Protein AF-X0WVX9-F1 (afdb_monomer_lite)

Structure (mmCIF, N/CA/C/O backbone):
data_AF-X0WVX9-F1
#
_entry.id   AF-X0WVX9-F1
#
loop_
_atom_site.group_PDB
_atom_site.id
_atom_site.type_symbol
_atom_site.label_atom_id
_atom_site.label_alt_id
_atom_site.label_comp_id
_atom_site.label_asym_id
_atom_site.label_entity_id
_atom_site.label_seq_id
_atom_site.pdbx_PDB_ins_code
_atom_site.Cartn_x
_atom_site.Cartn_y
_atom_site.Cartn_z
_atom_site.occupancy
_atom_site.B_iso_or_equiv
_atom_site.auth_seq_id
_atom_site.auth_comp_id
_atom_site.auth_asym_id
_atom_site.auth_atom_id
_atom_site.pdbx_PDB_model_num
ATOM 1 N N . LEU A 1 1 ? -12.020 1.141 -7.873 1.00 82.25 1 LEU A N 1
ATOM 2 C CA . LEU A 1 1 ? -12.941 2.111 -7.230 1.00 82.25 1 LEU A CA 1
ATOM 3 C C . LEU A 1 1 ? -14.337 1.504 -7.029 1.00 82.25 1 LEU A C 1
ATOM 5 O O . LEU A 1 1 ? -15.325 2.086 -7.442 1.00 82.25 1 LEU A O 1
ATOM 9 N N . PHE A 1 2 ? -14.433 0.313 -6.434 1.00 93.00 2 PHE A N 1
ATOM 10 C CA . PHE A 1 2 ? -15.731 -0.346 -6.230 1.00 93.00 2 PHE A CA 1
ATOM 11 C C . PHE A 1 2 ? -15.697 -1.208 -4.973 1.00 93.00 2 PHE A C 1
ATOM 13 O O . PHE A 1 2 ? -16.424 -0.937 -4.030 1.00 93.00 2 PHE A O 1
ATOM 20 N N . VAL A 1 3 ? -14.753 -2.151 -4.912 1.00 93.94 3 VAL A N 1
ATOM 21 C CA . VAL A 1 3 ? -14.651 -3.133 -3.822 1.00 93.94 3 VAL A CA 1
ATOM 22 C C . VAL A 1 3 ? -14.604 -2.483 -2.433 1.00 93.94 3 VAL A C 1
ATOM 24 O O . VAL A 1 3 ? -15.485 -2.749 -1.629 1.00 93.94 3 VAL A O 1
ATOM 27 N N . ALA A 1 4 ? -13.638 -1.598 -2.152 1.00 92.25 4 ALA A N 1
ATOM 28 C CA . ALA A 1 4 ? -13.522 -0.975 -0.827 1.00 92.25 4 ALA A CA 1
ATOM 29 C C . ALA A 1 4 ? -14.767 -0.147 -0.421 1.00 92.25 4 ALA A C 1
ATOM 31 O O . ALA A 1 4 ? -15.297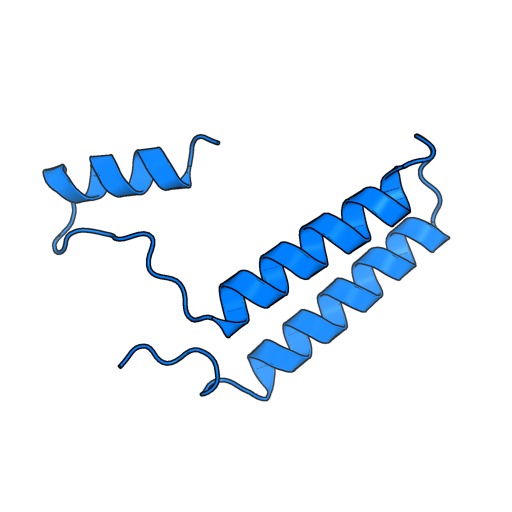 -0.406 0.655 1.00 92.25 4 ALA A O 1
ATOM 32 N N . PRO A 1 5 ? -15.311 0.764 -1.259 1.00 90.94 5 PRO A N 1
ATOM 33 C CA . PRO A 1 5 ? -16.571 1.450 -0.949 1.00 90.94 5 PRO A CA 1
ATOM 34 C C . PRO A 1 5 ? -17.753 0.505 -0.698 1.00 90.94 5 PRO A C 1
ATOM 36 O O . PRO A 1 5 ? -18.517 0.707 0.241 1.00 90.94 5 PRO A O 1
ATOM 39 N N . VAL A 1 6 ? -17.899 -0.545 -1.512 1.00 94.38 6 VAL A N 1
ATOM 40 C CA . VAL A 1 6 ? -18.983 -1.525 -1.354 1.00 94.38 6 VAL A CA 1
ATOM 41 C C . VAL A 1 6 ? -18.858 -2.273 -0.032 1.00 94.38 6 VAL A C 1
ATOM 43 O O . VAL A 1 6 ? -19.866 -2.460 0.639 1.00 94.38 6 VAL A O 1
ATOM 46 N N . LEU A 1 7 ? -17.645 -2.657 0.373 1.00 92.56 7 LEU A N 1
ATOM 47 C CA . LEU A 1 7 ? -17.417 -3.331 1.652 1.00 92.56 7 LEU A CA 1
ATOM 48 C C . LEU A 1 7 ? -17.762 -2.437 2.849 1.00 92.56 7 LEU A C 1
ATOM 50 O O . LEU A 1 7 ? -18.383 -2.919 3.794 1.00 92.56 7 LEU A O 1
ATOM 54 N N . VAL A 1 8 ? -17.447 -1.139 2.787 1.00 92.44 8 VAL A N 1
ATOM 55 C CA . VAL A 1 8 ? -17.844 -0.175 3.828 1.00 92.44 8 VAL A CA 1
ATOM 56 C C . VAL A 1 8 ? -19.362 -0.132 3.963 1.00 92.44 8 VAL A C 1
ATOM 58 O O . VAL A 1 8 ? -19.881 -0.348 5.056 1.00 92.44 8 VAL A O 1
ATOM 61 N N . PHE A 1 9 ? -20.092 0.067 2.863 1.00 92.62 9 PHE A N 1
ATOM 62 C CA . PHE A 1 9 ? -21.555 0.126 2.912 1.00 92.62 9 PHE A CA 1
ATOM 63 C C . PHE A 1 9 ? -22.190 -1.213 3.298 1.00 92.62 9 PHE A C 1
ATOM 65 O O . PHE A 1 9 ? -23.142 -1.234 4.075 1.00 92.62 9 PHE A O 1
ATOM 72 N N . ALA A 1 10 ? -21.651 -2.334 2.813 1.00 93.25 10 ALA A N 1
ATOM 73 C CA . ALA A 1 10 ? -22.117 -3.665 3.187 1.00 93.25 10 ALA A CA 1
ATOM 74 C C . ALA A 1 10 ? -21.913 -3.937 4.686 1.00 93.25 10 ALA A C 1
ATOM 76 O O . ALA A 1 10 ? -22.779 -4.545 5.317 1.00 93.25 10 ALA A O 1
ATOM 77 N N . SER A 1 11 ? -20.818 -3.443 5.279 1.00 91.62 11 SER A N 1
ATOM 78 C CA . SER A 1 11 ? -20.549 -3.599 6.714 1.00 91.62 11 SER A CA 1
ATOM 79 C C . SER A 1 11 ? -21.596 -2.915 7.598 1.00 91.62 11 SER A C 1
ATOM 81 O O . SER A 1 11 ? -21.882 -3.423 8.676 1.00 91.62 11 SER A O 1
ATOM 83 N N . LEU A 1 12 ? -22.237 -1.838 7.122 1.00 89.69 12 LEU A N 1
ATOM 84 C CA . LEU A 1 12 ? -23.304 -1.143 7.856 1.00 89.69 12 LEU A CA 1
ATOM 85 C C . LEU A 1 12 ? -24.575 -1.991 8.011 1.00 89.69 12 LEU A C 1
ATOM 87 O O . LEU A 1 12 ? -25.365 -1.745 8.916 1.00 89.69 12 LEU A O 1
ATOM 91 N N . VAL A 1 13 ? -24.793 -2.950 7.107 1.00 90.88 13 VAL A N 1
ATOM 92 C CA . VAL A 1 13 ? -26.025 -3.752 7.047 1.00 90.88 13 VAL A CA 1
ATOM 93 C C . VAL A 1 13 ? -25.793 -5.185 7.528 1.00 90.88 13 VAL A C 1
ATOM 95 O O . VAL A 1 13 ? -26.674 -5.775 8.145 1.00 90.88 13 VAL A O 1
ATOM 98 N N . ILE A 1 14 ? -24.625 -5.757 7.226 1.00 90.06 14 ILE A N 1
ATOM 99 C CA . ILE A 1 14 ? -24.340 -7.193 7.387 1.00 90.06 14 ILE A CA 1
ATOM 100 C C . ILE A 1 14 ? -23.219 -7.439 8.417 1.00 90.06 14 ILE A C 1
ATOM 102 O O . ILE A 1 14 ? -23.089 -8.547 8.936 1.00 90.06 14 ILE A O 1
ATOM 106 N N . GLY A 1 15 ? -22.386 -6.435 8.711 1.00 80.50 15 GLY A N 1
ATOM 107 C CA . GLY A 1 15 ? -21.175 -6.602 9.512 1.00 80.50 15 GLY A CA 1
ATOM 108 C C . GLY A 1 15 ? -21.425 -6.581 11.028 1.00 80.50 15 GLY A C 1
ATOM 109 O O . GLY A 1 15 ? -22.233 -5.786 11.500 1.00 80.50 15 GLY A O 1
ATOM 110 N N . PRO A 1 16 ? -20.696 -7.389 11.824 1.00 80.44 16 PRO A N 1
ATOM 111 C CA . PRO A 1 16 ? -20.719 -7.296 13.289 1.00 80.44 16 PRO A CA 1
ATOM 112 C C . PRO A 1 16 ? -20.076 -6.001 13.821 1.00 80.44 16 PRO A C 1
ATOM 114 O O . PRO A 1 16 ? -20.333 -5.609 14.955 1.00 80.44 16 PRO A O 1
ATOM 117 N N . ALA A 1 17 ? -19.246 -5.341 13.007 1.00 82.06 17 ALA A N 1
ATOM 118 C CA . ALA A 1 17 ? -18.645 -4.039 13.268 1.00 82.06 17 ALA A CA 1
ATOM 119 C C . ALA A 1 17 ? -18.562 -3.237 11.960 1.00 82.06 17 ALA A C 1
ATOM 121 O O . ALA A 1 17 ? -18.442 -3.814 10.875 1.00 82.06 17 ALA A O 1
ATOM 122 N N . THR A 1 18 ? -18.611 -1.908 12.068 1.00 85.69 18 THR A N 1
ATOM 123 C CA . THR A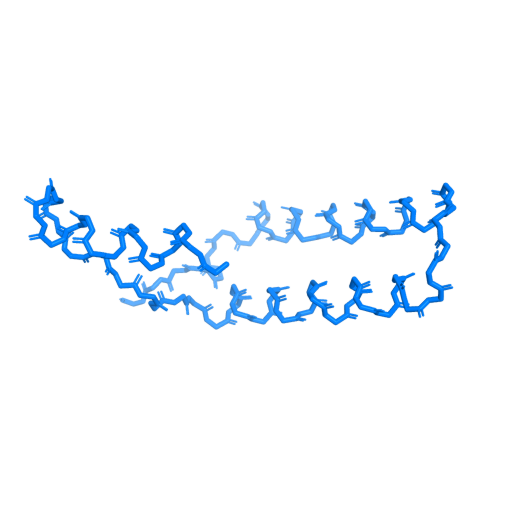 1 18 ? -18.483 -1.001 10.922 1.00 85.69 18 THR A CA 1
ATOM 124 C C . THR A 1 18 ? -17.046 -0.997 10.411 1.00 85.69 18 THR A C 1
ATOM 126 O O . THR A 1 18 ? -16.123 -0.721 11.176 1.00 85.69 18 THR A O 1
ATOM 129 N N . MET A 1 19 ? -16.854 -1.281 9.124 1.00 90.25 19 MET A N 1
ATOM 130 C CA . MET A 1 19 ? -15.544 -1.220 8.479 1.00 90.25 19 MET A CA 1
ATOM 131 C C . MET A 1 19 ? -15.189 0.231 8.141 1.00 90.25 19 MET A C 1
ATOM 133 O O . MET A 1 19 ? -15.983 0.926 7.505 1.00 90.25 19 MET A O 1
ATOM 137 N N . ASP A 1 20 ? -13.991 0.671 8.525 1.00 90.25 20 ASP A N 1
ATOM 138 C CA . ASP A 1 20 ? -13.441 1.973 8.148 1.00 90.25 20 ASP A CA 1
ATOM 139 C C . ASP A 1 20 ? -12.340 1.852 7.072 1.00 90.25 20 ASP A C 1
ATOM 141 O O . ASP A 1 20 ? -11.956 0.761 6.646 1.00 90.25 20 ASP A O 1
ATOM 145 N N . LEU A 1 21 ? -11.879 3.004 6.574 1.00 90.31 21 LEU A N 1
ATOM 146 C CA . LEU A 1 21 ? -10.733 3.128 5.659 1.00 90.31 21 LEU A CA 1
ATOM 147 C C . LEU A 1 21 ? -9.501 3.688 6.387 1.00 90.31 21 LEU A C 1
ATOM 149 O O . LEU A 1 21 ? -8.645 4.332 5.771 1.00 90.31 21 LEU A O 1
ATOM 153 N N . ALA A 1 22 ? -9.409 3.482 7.700 1.00 90.38 22 ALA A N 1
ATOM 154 C CA . ALA A 1 22 ? -8.247 3.899 8.458 1.00 90.38 22 ALA A CA 1
ATOM 155 C C . ALA A 1 22 ? -7.165 2.828 8.287 1.00 90.38 22 ALA A C 1
ATOM 157 O O . ALA A 1 22 ? -7.181 1.787 8.931 1.00 90.38 22 ALA A O 1
ATOM 158 N N . PHE A 1 23 ? -6.221 3.057 7.379 1.00 88.38 23 PHE A N 1
ATOM 159 C CA . PHE A 1 23 ? -5.050 2.195 7.237 1.00 88.38 23 PHE A CA 1
ATOM 160 C C . PHE A 1 23 ? -3.864 2.796 8.004 1.00 88.38 23 PHE A C 1
ATOM 162 O O . PHE A 1 23 ? -3.672 4.014 7.955 1.00 88.38 23 PHE A O 1
ATOM 169 N N . PRO A 1 24 ? -3.019 1.974 8.652 1.00 89.12 24 PRO A N 1
ATOM 170 C CA . PRO A 1 24 ? -1.748 2.426 9.202 1.00 89.12 24 PRO A CA 1
ATOM 171 C C . PRO A 1 24 ? -0.922 3.194 8.166 1.00 89.12 24 PRO A C 1
ATOM 173 O O . PRO A 1 24 ? -0.891 2.827 6.987 1.00 89.12 24 PRO A O 1
ATOM 176 N N . ALA A 1 25 ? -0.191 4.220 8.611 1.00 89.38 25 ALA A N 1
ATOM 177 C CA . ALA A 1 25 ? 0.606 5.080 7.730 1.00 89.38 25 ALA A CA 1
ATOM 178 C C . ALA A 1 25 ? 1.580 4.283 6.839 1.00 89.38 25 ALA A C 1
ATOM 180 O O . ALA A 1 25 ? 1.775 4.630 5.675 1.00 89.38 25 ALA A O 1
ATOM 181 N N . GLY A 1 26 ? 2.130 3.176 7.352 1.00 89.56 26 GLY A N 1
ATOM 182 C CA . GLY A 1 26 ? 2.974 2.263 6.582 1.00 89.56 26 GLY A CA 1
ATOM 183 C C . GLY A 1 26 ? 2.255 1.628 5.386 1.00 89.56 26 GLY A C 1
ATOM 184 O O . GLY A 1 26 ? 2.815 1.600 4.293 1.00 89.56 26 GLY A O 1
ATOM 185 N N . LEU A 1 27 ? 1.002 1.183 5.545 1.00 91.00 27 LEU A N 1
ATOM 186 C CA . LEU A 1 27 ? 0.213 0.619 4.440 1.00 91.00 27 LEU A CA 1
ATOM 187 C C . LEU A 1 27 ? -0.104 1.677 3.387 1.00 91.00 27 LEU A C 1
ATOM 189 O O . LEU A 1 27 ? 0.050 1.421 2.194 1.00 91.00 27 LEU A O 1
ATOM 193 N N . VAL A 1 28 ? -0.497 2.875 3.823 1.00 93.50 28 VAL A N 1
ATOM 194 C CA . VAL A 1 28 ? -0.780 3.994 2.913 1.00 93.50 28 VAL A CA 1
ATOM 195 C C . VAL A 1 28 ? 0.466 4.354 2.102 1.00 93.50 28 VAL A C 1
ATOM 197 O O . VAL A 1 28 ? 0.385 4.503 0.882 1.00 93.50 28 VAL A O 1
ATOM 200 N N . LEU A 1 29 ? 1.630 4.424 2.755 1.00 94.06 29 LEU A N 1
ATOM 201 C CA . LEU A 1 29 ? 2.907 4.687 2.095 1.00 94.06 29 LEU A CA 1
ATOM 202 C C . LEU A 1 29 ? 3.268 3.589 1.086 1.00 94.06 29 LEU A C 1
ATOM 204 O O . LEU A 1 29 ? 3.639 3.899 -0.043 1.00 94.06 29 LEU A O 1
ATOM 208 N N . MET A 1 30 ? 3.130 2.316 1.459 1.00 94.62 30 MET A N 1
ATOM 209 C CA . MET A 1 30 ? 3.425 1.192 0.563 1.00 94.62 30 MET A CA 1
ATOM 210 C C . MET A 1 30 ? 2.516 1.191 -0.671 1.00 94.62 30 MET A C 1
ATOM 212 O O . MET A 1 30 ? 2.995 0.991 -1.788 1.00 94.62 30 MET A O 1
ATOM 216 N N . VAL A 1 31 ? 1.220 1.480 -0.504 1.00 95.25 31 VAL A N 1
ATOM 217 C CA . VAL A 1 31 ? 0.278 1.611 -1.628 1.00 95.25 31 VAL A CA 1
ATOM 218 C C . VAL A 1 31 ? 0.661 2.788 -2.525 1.00 95.25 31 VAL A C 1
ATOM 220 O O . VAL A 1 31 ? 0.696 2.630 -3.746 1.00 95.25 31 VAL A O 1
ATOM 223 N N . LEU A 1 32 ? 1.008 3.943 -1.948 1.00 97.50 32 LEU A N 1
ATOM 224 C CA . LEU A 1 32 ? 1.465 5.109 -2.708 1.00 97.50 32 LEU A CA 1
ATOM 225 C C . LEU A 1 32 ? 2.706 4.779 -3.551 1.00 97.50 32 LEU A C 1
ATOM 227 O O . LEU A 1 32 ? 2.732 5.062 -4.750 1.00 97.50 32 LEU A O 1
ATOM 231 N N . LEU A 1 33 ? 3.710 4.141 -2.943 1.00 97.62 33 LEU A N 1
ATOM 232 C CA . LEU A 1 33 ? 4.926 3.712 -3.636 1.00 97.62 33 LEU A CA 1
ATOM 233 C C . LEU A 1 33 ? 4.616 2.694 -4.736 1.00 97.62 33 LEU A C 1
ATOM 235 O O . LEU A 1 33 ? 5.147 2.813 -5.839 1.00 97.62 33 LEU A O 1
ATOM 239 N N . SER A 1 34 ? 3.724 1.737 -4.476 1.00 97.25 34 SER A N 1
ATOM 240 C CA . SER A 1 34 ? 3.287 0.758 -5.475 1.00 97.25 34 SER A CA 1
ATOM 241 C C . SER A 1 34 ? 2.680 1.438 -6.700 1.00 97.25 34 SER A C 1
ATOM 243 O O . SER A 1 34 ? 3.022 1.085 -7.830 1.00 97.25 34 SER A O 1
ATOM 245 N N . VAL A 1 35 ? 1.793 2.416 -6.496 1.00 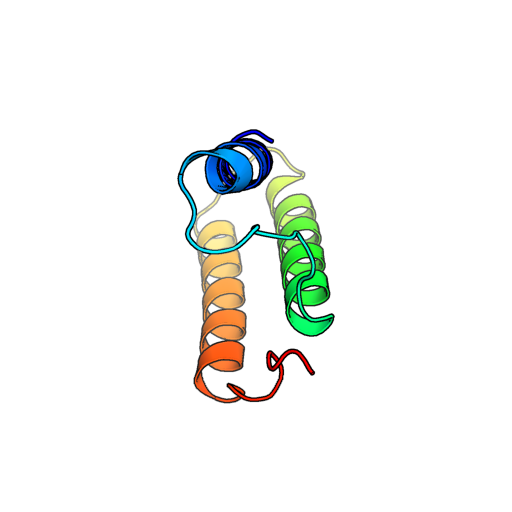97.00 35 VAL A N 1
ATOM 246 C CA . VAL A 1 35 ? 1.160 3.166 -7.590 1.00 97.00 35 VAL A CA 1
ATOM 247 C C . VAL A 1 35 ? 2.204 3.965 -8.366 1.00 97.00 35 VAL A C 1
ATOM 249 O O . VAL A 1 35 ? 2.218 3.895 -9.593 1.00 97.00 35 VAL A O 1
ATOM 252 N N . LEU A 1 36 ? 3.111 4.663 -7.674 1.00 97.94 36 LEU A N 1
ATOM 253 C CA . LEU A 1 36 ? 4.161 5.459 -8.311 1.00 97.94 36 LEU A CA 1
ATOM 254 C C . LEU A 1 36 ? 5.097 4.590 -9.160 1.00 97.94 36 LEU A C 1
ATOM 256 O O . LEU A 1 36 ? 5.319 4.887 -10.330 1.00 97.94 36 LEU A O 1
ATOM 260 N N . ILE A 1 37 ? 5.606 3.492 -8.599 1.00 96.75 37 ILE A N 1
ATOM 261 C CA . ILE A 1 37 ? 6.491 2.564 -9.314 1.00 96.75 37 ILE A CA 1
ATOM 262 C C . ILE A 1 37 ? 5.769 1.972 -10.525 1.00 96.75 37 ILE A C 1
ATOM 264 O O . ILE A 1 37 ? 6.329 1.943 -11.618 1.00 96.75 37 ILE A O 1
ATOM 268 N N . THR A 1 38 ? 4.517 1.541 -10.357 1.00 95.94 38 THR A N 1
ATOM 269 C CA . THR A 1 38 ? 3.731 0.966 -11.457 1.00 95.94 38 THR A CA 1
ATOM 270 C C . THR A 1 38 ? 3.507 1.989 -12.567 1.00 95.94 38 THR A C 1
ATOM 272 O O . THR A 1 38 ? 3.696 1.658 -13.733 1.00 95.94 38 THR A O 1
ATOM 275 N N . ALA A 1 39 ? 3.170 3.236 -12.226 1.00 95.81 39 ALA A N 1
ATOM 276 C CA . ALA A 1 39 ? 2.991 4.309 -13.201 1.00 95.81 39 ALA A CA 1
ATOM 277 C C . ALA A 1 39 ? 4.286 4.609 -13.972 1.00 95.81 39 ALA A C 1
ATOM 279 O O . ALA A 1 39 ? 4.250 4.749 -15.193 1.00 95.81 39 ALA A O 1
ATOM 280 N N . GLN A 1 40 ? 5.433 4.635 -13.284 1.00 95.12 40 GLN A N 1
ATOM 281 C CA . GLN A 1 40 ? 6.738 4.821 -13.921 1.00 95.12 40 GLN A CA 1
ATOM 282 C C . GLN A 1 40 ? 7.090 3.662 -14.866 1.00 95.12 40 GLN A C 1
ATOM 284 O O . GLN A 1 40 ? 7.557 3.898 -15.976 1.00 95.12 40 GLN A O 1
ATOM 289 N N . VAL A 1 41 ? 6.856 2.413 -14.448 1.00 94.31 41 VAL A N 1
ATOM 290 C CA . VAL A 1 41 ? 7.174 1.218 -15.250 1.00 94.31 41 VAL A CA 1
ATOM 291 C C . VAL A 1 41 ? 6.225 1.056 -16.442 1.00 94.31 41 VAL A C 1
ATOM 293 O O . VAL A 1 41 ? 6.653 0.608 -17.504 1.00 94.31 41 VAL A O 1
ATOM 296 N N . ALA A 1 42 ? 4.950 1.420 -16.286 1.00 93.06 42 ALA A N 1
ATOM 297 C CA . ALA A 1 42 ? 3.923 1.295 -17.322 1.00 93.06 42 ALA A CA 1
ATOM 298 C C . ALA A 1 42 ? 3.817 2.519 -18.253 1.00 93.06 42 ALA A C 1
ATOM 300 O O . ALA A 1 42 ? 3.041 2.491 -19.209 1.00 93.06 42 ALA A O 1
ATOM 301 N N . GLY A 1 43 ? 4.569 3.592 -17.985 1.00 92.00 43 GLY A N 1
ATOM 302 C CA . GLY A 1 43 ? 4.387 4.896 -18.628 1.00 92.00 43 GLY A CA 1
ATOM 303 C C . GLY A 1 43 ? 4.644 4.934 -20.138 1.00 92.00 43 GLY A C 1
ATOM 304 O O . GLY A 1 43 ? 4.141 5.826 -20.814 1.00 92.00 43 GLY A O 1
ATOM 305 N N . ASP A 1 44 ? 5.386 3.972 -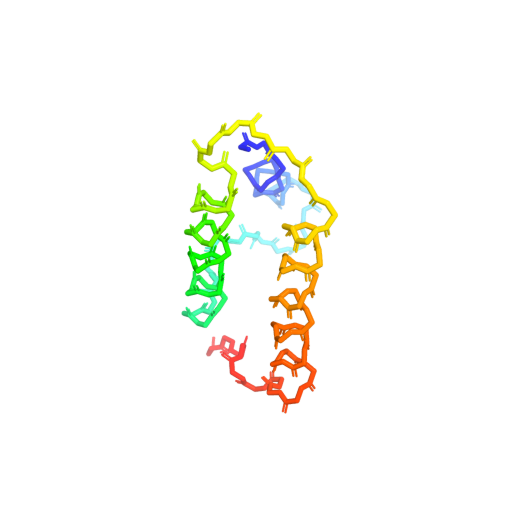20.688 1.00 88.62 44 ASP A N 1
ATOM 306 C CA . ASP A 1 44 ? 5.707 3.910 -22.121 1.00 88.62 44 ASP A CA 1
ATOM 307 C C . ASP A 1 44 ? 4.743 3.035 -22.948 1.00 88.62 44 ASP A C 1
ATOM 309 O O . ASP A 1 44 ? 4.915 2.895 -24.162 1.00 88.62 44 ASP A O 1
ATOM 313 N N . GLY A 1 45 ? 3.723 2.446 -22.312 1.00 87.75 45 GLY A N 1
ATOM 314 C CA . GLY A 1 45 ? 2.689 1.651 -22.979 1.00 87.75 45 GLY A CA 1
ATOM 315 C C . GLY A 1 45 ? 3.164 0.309 -23.549 1.00 87.75 45 GLY A C 1
ATOM 316 O O . GLY A 1 45 ? 2.411 -0.334 -24.282 1.00 87.75 45 GLY A O 1
ATOM 317 N N . ARG A 1 46 ? 4.389 -0.137 -23.234 1.00 91.06 46 ARG A N 1
ATOM 318 C CA . ARG A 1 46 ? 4.932 -1.439 -23.659 1.00 91.06 46 ARG A CA 1
ATOM 319 C C . ARG A 1 46 ? 5.240 -2.315 -22.450 1.00 91.06 46 ARG A C 1
ATOM 321 O O . ARG A 1 46 ? 5.757 -1.840 -21.443 1.00 91.06 46 ARG A O 1
ATOM 328 N N . SER A 1 47 ? 4.974 -3.613 -22.555 1.00 91.25 47 SER A N 1
ATOM 329 C CA . SER A 1 47 ? 5.310 -4.586 -21.510 1.00 91.25 47 SER A CA 1
ATOM 330 C C . SER A 1 47 ? 6.407 -5.528 -21.984 1.00 91.25 47 SER A C 1
ATOM 332 O O . SER A 1 47 ? 6.264 -6.178 -23.013 1.00 91.25 47 SER A O 1
ATOM 334 N N . ASP A 1 48 ? 7.469 -5.629 -21.187 1.00 94.19 48 ASP A N 1
ATOM 335 C CA . ASP A 1 48 ? 8.618 -6.495 -21.436 1.00 94.19 48 ASP A CA 1
ATOM 336 C C . ASP A 1 48 ? 8.853 -7.406 -20.226 1.00 94.19 48 ASP A C 1
ATOM 338 O O . ASP A 1 48 ? 8.500 -7.063 -19.093 1.00 94.19 48 ASP A O 1
ATOM 342 N N . TRP A 1 49 ? 9.501 -8.554 -20.441 1.00 96.25 49 TRP A N 1
ATOM 343 C CA . TRP A 1 49 ? 9.780 -9.525 -19.375 1.00 96.25 49 TRP A CA 1
ATOM 344 C C . TRP A 1 49 ? 10.582 -8.912 -18.216 1.00 96.25 49 TRP A C 1
ATOM 346 O O . TRP A 1 49 ? 10.317 -9.215 -17.055 1.00 96.25 49 TRP A O 1
ATOM 356 N N . LEU A 1 50 ? 11.512 -7.998 -18.521 1.00 95.56 50 LEU A N 1
ATOM 357 C CA . LEU A 1 50 ? 12.325 -7.310 -17.519 1.00 95.56 50 LEU A CA 1
ATOM 358 C C . LEU A 1 50 ? 11.486 -6.359 -16.653 1.00 95.56 50 LEU A C 1
ATOM 360 O O . LEU A 1 50 ? 11.688 -6.304 -15.444 1.00 95.56 50 LEU A O 1
ATOM 364 N N . LYS A 1 51 ? 10.501 -5.664 -17.241 1.00 94.81 51 LYS A N 1
ATOM 365 C CA . LYS A 1 51 ? 9.548 -4.824 -16.493 1.00 94.81 51 LYS A CA 1
ATOM 366 C C . LYS A 1 51 ? 8.687 -5.674 -15.563 1.00 94.81 51 LYS A C 1
ATOM 368 O O . LYS A 1 51 ? 8.473 -5.305 -14.412 1.00 94.81 51 LYS A O 1
ATOM 373 N N . GLY A 1 52 ? 8.253 -6.843 -16.040 1.00 95.38 52 GLY A N 1
ATOM 374 C CA . GLY A 1 52 ? 7.569 -7.835 -15.211 1.00 95.38 52 GLY A CA 1
ATOM 375 C C . 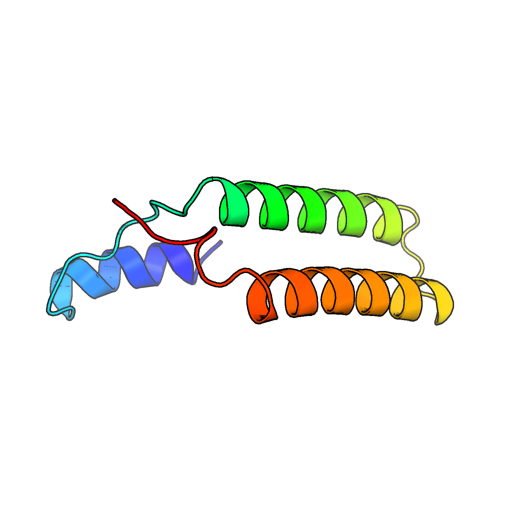GLY A 1 52 ? 8.434 -8.292 -14.033 1.00 95.38 52 GLY A C 1
ATOM 376 O O . GLY A 1 52 ? 7.983 -8.258 -12.890 1.00 95.38 52 GLY A O 1
ATOM 377 N N . LEU A 1 53 ? 9.699 -8.639 -14.290 1.00 97.44 53 LEU A N 1
ATOM 378 C CA . LEU A 1 53 ? 10.651 -9.031 -13.248 1.00 97.44 53 LEU A CA 1
ATOM 379 C C . LEU A 1 53 ? 10.904 -7.901 -12.238 1.00 97.44 53 LEU A C 1
ATOM 381 O O . LEU A 1 53 ? 10.972 -8.161 -11.040 1.00 97.44 53 LEU A O 1
ATOM 385 N N . GLN A 1 54 ? 10.991 -6.652 -12.695 1.00 96.19 54 GLN A N 1
ATOM 386 C CA . GLN A 1 54 ? 11.137 -5.487 -11.823 1.00 96.19 54 GLN A CA 1
ATOM 387 C C . GLN A 1 54 ? 9.931 -5.322 -10.887 1.00 96.19 54 GLN A C 1
ATOM 389 O O . GLN A 1 54 ? 10.115 -5.117 -9.687 1.00 96.19 54 GLN A O 1
ATOM 394 N N . LEU A 1 55 ? 8.701 -5.446 -11.400 1.00 96.94 55 LEU A N 1
ATOM 395 C CA . LEU A 1 55 ? 7.494 -5.376 -10.567 1.00 96.94 55 LEU A CA 1
ATOM 396 C C . LEU A 1 55 ? 7.417 -6.545 -9.573 1.00 96.94 55 LEU A C 1
ATOM 398 O O . LEU A 1 55 ? 7.059 -6.337 -8.414 1.00 96.94 55 LEU A O 1
ATOM 402 N N . LEU A 1 56 ? 7.816 -7.752 -9.987 1.00 98.00 56 LEU A N 1
ATOM 403 C CA . LEU A 1 56 ? 7.920 -8.909 -9.092 1.00 98.00 56 LEU A CA 1
ATOM 404 C C . LEU A 1 56 ? 8.960 -8.690 -7.987 1.00 98.00 56 LEU A C 1
ATOM 406 O O . LEU A 1 56 ? 8.701 -9.032 -6.835 1.00 98.00 56 LEU A O 1
ATOM 410 N N . ALA A 1 57 ? 10.109 -8.091 -8.303 1.00 97.69 57 ALA A N 1
ATOM 411 C CA . ALA A 1 57 ? 11.128 -7.770 -7.309 1.00 97.69 57 ALA A CA 1
ATOM 412 C C . ALA A 1 57 ? 10.595 -6.786 -6.254 1.00 97.69 57 ALA A C 1
ATOM 414 O O . ALA A 1 57 ? 10.766 -7.018 -5.059 1.00 97.69 57 ALA A O 1
ATOM 415 N N . VAL A 1 58 ? 9.887 -5.732 -6.675 1.00 97.31 58 VAL A N 1
ATOM 416 C CA . VAL A 1 58 ? 9.254 -4.772 -5.751 1.00 97.31 58 VAL A CA 1
ATOM 417 C C . VAL A 1 58 ? 8.189 -5.451 -4.890 1.00 97.31 58 VAL A C 1
ATOM 419 O O . VAL A 1 58 ? 8.169 -5.256 -3.675 1.00 97.31 58 VAL A O 1
ATOM 422 N N . TYR A 1 59 ? 7.355 -6.303 -5.491 1.00 97.00 59 TYR A N 1
ATOM 423 C CA . TYR A 1 59 ? 6.373 -7.097 -4.755 1.00 97.00 59 TYR A CA 1
ATOM 424 C C . TYR A 1 59 ? 7.034 -7.969 -3.679 1.00 97.00 59 TYR A C 1
ATOM 426 O O . TYR A 1 59 ? 6.578 -7.980 -2.538 1.00 97.00 59 TYR A O 1
ATOM 434 N N . LEU A 1 60 ? 8.137 -8.650 -4.007 1.00 98.12 60 LEU A N 1
ATOM 435 C CA . LEU A 1 60 ? 8.882 -9.462 -3.043 1.00 98.12 60 LEU A CA 1
ATOM 436 C C . LEU A 1 60 ? 9.464 -8.615 -1.909 1.00 98.12 60 LEU A C 1
ATOM 438 O O . LEU A 1 60 ? 9.360 -9.013 -0.754 1.00 98.12 60 LEU A O 1
ATOM 442 N N . VAL A 1 61 ? 10.020 -7.437 -2.199 1.00 96.25 61 VAL A N 1
ATOM 443 C CA . VAL A 1 61 ? 10.531 -6.525 -1.160 1.00 96.25 61 VAL A CA 1
ATOM 444 C C . VAL A 1 61 ? 9.417 -6.106 -0.197 1.00 96.25 61 VAL A C 1
ATOM 446 O O . VAL A 1 61 ? 9.610 -6.143 1.020 1.00 96.25 61 VAL A O 1
ATOM 449 N N . PHE A 1 62 ? 8.234 -5.759 -0.709 1.00 95.50 62 PHE A N 1
ATOM 450 C CA . PHE A 1 62 ? 7.088 -5.412 0.137 1.00 95.50 62 PHE A CA 1
ATOM 451 C C . PHE A 1 62 ? 6.589 -6.622 0.931 1.00 95.50 62 PHE A C 1
ATOM 453 O O . PHE A 1 62 ? 6.368 -6.509 2.135 1.00 95.50 62 PHE A O 1
ATOM 460 N N . ALA A 1 63 ? 6.489 -7.795 0.301 1.00 94.75 63 ALA A N 1
ATOM 461 C CA . ALA A 1 63 ? 6.094 -9.031 0.971 1.00 94.75 63 ALA A CA 1
ATOM 462 C C . ALA A 1 63 ? 7.053 -9.397 2.115 1.00 94.75 63 ALA A C 1
ATOM 464 O O . ALA A 1 63 ? 6.604 -9.714 3.214 1.00 94.75 63 ALA A O 1
ATOM 465 N N . LEU A 1 64 ? 8.367 -9.289 1.894 1.00 95.94 64 LEU A N 1
ATOM 466 C CA . LEU A 1 64 ? 9.376 -9.510 2.931 1.00 95.94 64 LEU A CA 1
ATOM 467 C C . LEU A 1 64 ? 9.271 -8.462 4.043 1.00 95.94 64 LEU A C 1
ATOM 469 O O . LEU A 1 64 ? 9.384 -8.810 5.215 1.00 95.94 64 LEU A O 1
ATOM 473 N N . THR A 1 65 ? 8.990 -7.203 3.699 1.00 92.56 65 THR A N 1
ATOM 474 C CA . THR A 1 65 ? 8.757 -6.146 4.695 1.00 92.56 65 THR A CA 1
ATOM 475 C C . THR A 1 65 ? 7.587 -6.506 5.613 1.00 92.56 65 THR A C 1
ATOM 477 O O . THR A 1 65 ? 7.727 -6.438 6.832 1.00 92.56 65 THR A O 1
ATOM 480 N N . PHE A 1 66 ? 6.464 -6.964 5.056 1.00 90.06 66 PHE A N 1
ATOM 481 C CA . PHE A 1 66 ? 5.310 -7.404 5.847 1.00 90.06 66 PHE A CA 1
ATOM 482 C C . PHE A 1 66 ? 5.572 -8.675 6.652 1.00 90.06 66 PHE A C 1
ATOM 484 O O . PHE A 1 66 ? 5.078 -8.806 7.770 1.00 90.06 66 PHE A O 1
ATOM 491 N N . PHE A 1 67 ? 6.356 -9.597 6.099 1.00 91.62 67 PHE A N 1
ATOM 492 C CA . PHE A 1 67 ? 6.694 -10.849 6.762 1.00 91.62 67 PHE A CA 1
ATOM 493 C C . PHE A 1 67 ? 7.600 -10.632 7.982 1.00 91.62 67 PHE A C 1
ATOM 495 O O . PHE A 1 67 ? 7.358 -11.210 9.040 1.00 91.62 67 PHE A O 1
ATOM 502 N N . PHE A 1 68 ? 8.626 -9.787 7.857 1.00 91.81 68 PHE A N 1
ATOM 503 C CA . PHE A 1 68 ? 9.609 -9.562 8.921 1.00 91.81 68 PHE A CA 1
ATOM 504 C C . PHE A 1 68 ? 9.249 -8.428 9.884 1.00 91.81 68 PHE A C 1
ATOM 506 O O . PHE A 1 68 ? 9.777 -8.399 10.996 1.00 91.81 68 PHE A O 1
ATOM 513 N N . LEU A 1 69 ? 8.359 -7.508 9.498 1.00 84.88 69 LEU A N 1
ATOM 514 C CA . LEU A 1 69 ? 7.988 -6.342 10.305 1.00 84.88 69 LEU A CA 1
ATOM 515 C C . LEU A 1 69 ? 6.480 -6.302 10.641 1.00 84.88 69 LEU A C 1
ATOM 517 O O . LEU A 1 69 ? 5.800 -5.310 10.365 1.00 84.88 69 LEU A O 1
ATOM 521 N N . PRO A 1 70 ? 5.933 -7.346 11.29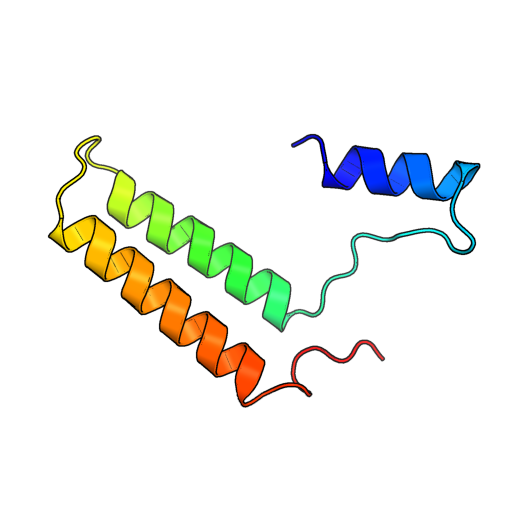7 1.00 72.19 70 PRO A N 1
ATOM 522 C CA . PRO A 1 70 ? 4.495 -7.463 11.538 1.00 72.19 70 PRO A CA 1
ATOM 523 C C . PRO A 1 70 ? 3.930 -6.399 12.493 1.00 72.19 70 PRO A C 1
ATOM 525 O O . PRO A 1 70 ? 2.722 -6.190 12.506 1.00 72.19 70 PRO A O 1
ATOM 528 N N . GLY A 1 71 ? 4.777 -5.718 13.275 1.00 68.12 71 GLY A N 1
ATOM 529 C CA . GLY A 1 71 ? 4.381 -4.661 14.215 1.00 68.12 71 GLY A CA 1
ATOM 530 C C . GLY A 1 71 ? 4.283 -3.256 13.611 1.00 68.12 71 GLY A C 1
ATOM 531 O O . GLY A 1 71 ? 3.718 -2.370 14.235 1.00 68.12 71 GLY A O 1
ATOM 532 N N . ALA A 1 72 ? 4.772 -3.026 12.386 1.00 61.34 72 ALA A N 1
ATOM 533 C CA . ALA A 1 72 ? 4.684 -1.710 11.732 1.00 61.34 72 ALA A CA 1
ATOM 534 C C . ALA A 1 72 ? 3.252 -1.335 11.278 1.00 61.34 72 ALA A C 1
ATOM 536 O O . ALA A 1 72 ? 3.009 -0.242 10.770 1.00 61.34 72 ALA A O 1
ATOM 537 N N . GLN A 1 73 ? 2.313 -2.266 11.437 1.00 58.38 73 GLN A N 1
ATOM 538 C CA . GLN A 1 73 ? 0.941 -2.239 10.929 1.00 58.38 73 GLN A CA 1
ATOM 539 C C . GLN A 1 73 ? -0.103 -2.353 12.056 1.00 58.38 73 GLN A C 1
ATOM 541 O O . GLN A 1 73 ? -1.290 -2.501 11.773 1.00 58.38 73 GLN A O 1
ATOM 546 N N . SER A 1 74 ? 0.311 -2.271 13.327 1.00 53.00 74 SER A N 1
ATOM 547 C CA . SER A 1 74 ? -0.623 -2.213 14.453 1.00 53.00 74 SER A CA 1
ATOM 548 C C . SER A 1 74 ? -1.315 -0.849 14.505 1.00 53.00 74 SER A C 1
ATOM 550 O O . SER A 1 74 ? -0.653 0.181 14.652 1.00 53.00 74 SER A O 1
ATOM 552 N N . HIS A 1 75 ? -2.644 -0.859 14.399 1.00 52.88 75 HIS A N 1
ATOM 553 C CA . HIS A 1 75 ? -3.492 0.240 14.861 1.00 52.88 75 HIS A CA 1
ATOM 554 C C . HIS A 1 75 ? -3.319 0.419 16.380 1.00 52.88 75 HIS A C 1
ATOM 556 O O . HIS A 1 75 ? -3.227 -0.602 17.068 1.00 52.88 75 HIS A O 1
ATOM 562 N N . PRO A 1 76 ? -3.241 1.653 16.913 1.00 45.22 76 PRO A N 1
ATOM 563 C CA . PRO A 1 76 ? -3.554 1.887 18.319 1.00 45.22 76 PRO A CA 1
ATOM 564 C C . PRO A 1 76 ? -5.022 1.558 18.628 1.00 45.22 76 PRO A C 1
ATOM 566 O O . PRO A 1 76 ? -5.871 1.700 17.718 1.00 45.22 76 PRO A O 1
#

Sequence (76 aa):
LFVAPVLVFASLVIGPATMDLAFPAGLVLMVLLSVLITAQVAGDGRSDWLKGLQLLAVYLVFALTFFFLPGAQSHP

Radius of gyration: 16.23 Å; chains: 1; bounding box: 38×16×42 Å

pLDDT: mean 89.51, std 10.91, range [45.22, 98.12]

Foldseek 3Di:
DDVVVVQQVCCVPPNPDHDDPDWQPVVVVLVVVLVVLCCVLPVVVDDDVVSVVVNVVSVVVVVVCCVVPVPSGDDD

Secondary structure (DSSP, 8-state):
--HHHHHHHHHHHH-SS-------HHHHHHHHHHHHHHHHHHTTS---HHHHHHHHHHHHHHHHHHHH-GGGG---

Organism: NCBI:txid412755